Protein AF-A0A423PTM4-F1 (afdb_monomer)

Secondary structure (DSSP, 8-state):
--PPPTT--------GGGHHHHHHHHHHHHHS-S--PPPEE-TTT--EE-TT-SB-TTT-PBP--S----

Foldseek 3Di:
DDDDPPPDDDDDDDPPVCVVVVVVVVVVVVPDPLQPFCWDAQPVPRDTGHRSDQADPVPRHGDPDPPPPD

Sequence (70 aa):
MGELPANVYPSVWVPLATAEAARKVVRAFEADTLDKAGDWVCPGCGEPIEGVFAACWRCQHERPNDVARR

Solvent-accessible surface area (backbone atoms only — not comparable to full-atom values): 4811 Å² total; per-residue (Å²): 137,90,80,75,63,95,83,72,74,90,84,85,89,72,61,76,94,45,44,67,62,54,51,50,53,52,50,53,55,74,68,49,73,76,78,77,50,66,67,45,67,35,91,83,79,65,49,80,38,62,31,78,49,69,42,35,90,87,77,64,45,66,51,85,70,84,78,82,68,130

Structure (mmCIF, N/CA/C/O backbone):
data_AF-A0A423PTM4-F1
#
_entry.id   AF-A0A423PTM4-F1
#
loop_
_atom_site.group_PDB
_atom_site.id
_atom_site.type_symbol
_atom_site.label_atom_id
_atom_site.label_alt_id
_atom_site.label_comp_id
_atom_site.label_asym_id
_atom_site.label_entity_id
_atom_site.label_seq_id
_atom_site.pdbx_PDB_ins_code
_atom_site.Cartn_x
_atom_site.Cartn_y
_atom_site.Cartn_z
_atom_site.occupancy
_atom_site.B_iso_or_equiv
_atom_site.auth_seq_id
_atom_site.auth_comp_id
_atom_site.auth_asym_id
_atom_site.auth_atom_id
_atom_site.pdbx_PDB_model_num
ATOM 1 N N . MET A 1 1 ? 15.340 -17.671 19.135 1.00 47.09 1 MET A N 1
ATOM 2 C CA . MET A 1 1 ? 15.320 -18.137 17.732 1.00 47.09 1 MET A CA 1
ATOM 3 C C . MET A 1 1 ? 14.764 -17.012 16.874 1.00 47.09 1 MET A C 1
ATOM 5 O O . MET A 1 1 ? 13.721 -16.504 17.246 1.00 47.09 1 MET A O 1
ATOM 9 N N . GLY A 1 2 ? 15.424 -16.668 15.761 1.00 70.75 2 GLY A N 1
ATOM 10 C CA . GLY A 1 2 ? 14.757 -16.082 14.588 1.00 70.75 2 GLY A CA 1
ATOM 11 C C . GLY A 1 2 ? 14.569 -14.563 14.485 1.00 70.75 2 GLY A C 1
ATOM 12 O O . GLY A 1 2 ? 13.655 -14.163 13.778 1.00 70.75 2 GLY A O 1
ATOM 13 N N . GLU A 1 3 ? 15.388 -13.717 15.111 1.00 76.62 3 GLU A N 1
ATOM 14 C CA . GLU A 1 3 ? 15.334 -12.270 14.834 1.00 76.62 3 GLU A CA 1
ATOM 15 C C . GLU A 1 3 ? 16.387 -11.889 13.790 1.00 76.62 3 GLU A C 1
ATOM 17 O O . GLU A 1 3 ? 17.582 -12.133 13.976 1.00 76.62 3 GLU A O 1
ATOM 22 N N . LEU A 1 4 ? 15.936 -11.324 12.667 1.00 77.00 4 LEU A N 1
ATOM 23 C CA . LEU A 1 4 ? 16.821 -10.688 11.699 1.00 77.00 4 LEU A CA 1
ATOM 24 C C . LEU A 1 4 ? 17.122 -9.256 12.162 1.00 77.00 4 LEU A C 1
ATOM 26 O O . LEU A 1 4 ? 16.221 -8.572 12.648 1.00 77.00 4 LEU A O 1
ATOM 30 N N . PRO A 1 5 ? 18.364 -8.777 11.993 1.00 80.44 5 PRO A N 1
ATOM 31 C CA . PRO A 1 5 ? 18.695 -7.379 12.226 1.00 80.44 5 PRO A CA 1
ATOM 32 C C . PRO A 1 5 ? 17.799 -6.429 11.415 1.00 80.44 5 PRO A C 1
ATOM 34 O O . PRO A 1 5 ? 17.446 -6.719 10.272 1.00 80.44 5 PRO A O 1
ATOM 37 N N . ALA A 1 6 ? 17.496 -5.254 11.972 1.00 77.19 6 ALA A N 1
ATOM 38 C CA . ALA A 1 6 ? 16.624 -4.247 11.349 1.00 77.19 6 ALA A CA 1
ATOM 39 C C . ALA A 1 6 ? 17.133 -3.697 9.997 1.00 77.19 6 ALA A C 1
ATOM 41 O O . ALA A 1 6 ? 16.417 -2.981 9.308 1.00 77.19 6 ALA A O 1
ATOM 42 N N . ASN A 1 7 ? 18.372 -4.010 9.615 1.00 77.31 7 ASN A N 1
ATOM 43 C CA . ASN A 1 7 ? 18.994 -3.604 8.356 1.00 77.31 7 ASN A CA 1
ATOM 44 C C . ASN A 1 7 ? 19.018 -4.718 7.294 1.00 77.31 7 ASN A C 1
ATOM 46 O O . ASN A 1 7 ? 19.736 -4.595 6.300 1.00 77.31 7 ASN A O 1
ATOM 50 N N . VAL A 1 8 ? 18.271 -5.807 7.490 1.00 83.06 8 VAL A N 1
ATOM 51 C CA . VAL A 1 8 ? 18.112 -6.857 6.480 1.00 83.06 8 VAL A CA 1
ATOM 52 C C . VAL A 1 8 ? 16.893 -6.543 5.621 1.00 83.06 8 VAL A C 1
ATOM 54 O O . VAL A 1 8 ? 15.755 -6.719 6.048 1.00 83.06 8 VAL A O 1
ATOM 57 N N . TYR A 1 9 ? 17.141 -6.096 4.390 1.00 80.56 9 TYR A N 1
ATOM 58 C CA . TYR A 1 9 ? 16.095 -5.816 3.407 1.00 80.56 9 TYR A CA 1
ATOM 59 C C . TYR A 1 9 ? 15.987 -6.956 2.385 1.00 80.56 9 TYR A C 1
ATOM 61 O O . TYR A 1 9 ? 17.014 -7.512 1.981 1.00 80.56 9 TYR A O 1
ATOM 69 N N . PRO A 1 10 ? 14.772 -7.303 1.925 1.00 82.81 10 PRO A N 1
ATOM 70 C CA . PRO A 1 10 ? 14.604 -8.249 0.831 1.00 82.81 10 PRO A CA 1
ATOM 71 C C . PRO A 1 10 ? 15.168 -7.679 -0.477 1.00 82.81 10 PRO A C 1
ATOM 73 O O . PRO A 1 10 ? 15.113 -6.477 -0.736 1.00 82.81 10 PRO A O 1
ATOM 76 N N . SER A 1 11 ? 15.684 -8.560 -1.331 1.00 88.19 11 SER A N 1
ATOM 77 C CA . SER A 1 11 ? 16.205 -8.214 -2.654 1.00 88.19 11 SER A CA 1
ATOM 78 C C . SER A 1 11 ? 15.300 -8.747 -3.763 1.00 88.19 11 SER A C 1
ATOM 80 O O . SER A 1 11 ? 14.840 -9.887 -3.697 1.00 88.19 11 SER A O 1
ATOM 82 N N . VAL A 1 12 ? 15.097 -7.946 -4.812 1.00 89.88 12 VAL A N 1
ATOM 83 C CA . VAL A 1 12 ? 14.336 -8.324 -6.014 1.00 89.88 12 VAL A CA 1
ATOM 84 C C . VAL A 1 12 ? 15.239 -8.201 -7.241 1.00 89.88 12 VAL A C 1
ATOM 86 O O . VAL A 1 12 ? 15.954 -7.211 -7.390 1.00 89.88 12 VAL A O 1
ATOM 89 N N . TRP A 1 13 ? 15.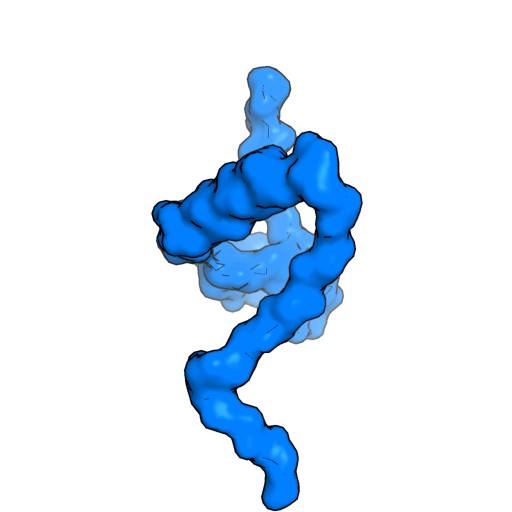194 -9.194 -8.132 1.00 94.25 13 TRP A N 1
ATOM 90 C CA . TRP A 1 13 ? 15.924 -9.186 -9.401 1.00 94.25 13 TRP A CA 1
ATOM 91 C C . TRP A 1 13 ? 14.988 -8.842 -10.555 1.00 94.25 13 TRP A C 1
ATOM 93 O O . TRP A 1 13 ? 13.890 -9.384 -10.658 1.00 94.25 13 TRP A O 1
ATOM 103 N N . VAL A 1 14 ? 15.444 -7.961 -11.444 1.00 96.12 14 VAL A N 1
ATOM 104 C CA . VAL A 1 14 ? 14.712 -7.537 -12.644 1.00 96.12 14 VAL A CA 1
ATOM 105 C C . VAL A 1 14 ? 15.648 -7.535 -13.857 1.00 96.12 14 VAL A C 1
ATOM 107 O O . VAL A 1 14 ? 16.861 -7.379 -13.684 1.00 96.12 14 VAL A O 1
ATOM 110 N N . PRO A 1 15 ? 15.134 -7.675 -15.093 1.00 97.94 15 PRO A N 1
ATOM 111 C CA . PRO A 1 15 ? 15.937 -7.486 -16.297 1.00 97.94 15 PRO A CA 1
ATOM 112 C C . PRO A 1 15 ? 16.616 -6.112 -16.320 1.00 97.94 15 PRO A C 1
ATOM 114 O O . PRO A 1 15 ? 16.000 -5.109 -15.951 1.00 97.94 15 PRO A O 1
ATOM 117 N N . LEU A 1 16 ? 17.852 -6.042 -16.828 1.00 96.44 16 LEU A N 1
ATOM 118 C CA . LEU A 1 16 ? 18.637 -4.800 -16.860 1.00 96.44 16 LEU A CA 1
ATOM 119 C C . LEU A 1 16 ? 17.893 -3.646 -17.554 1.00 96.44 16 LEU A C 1
ATOM 121 O O . LEU A 1 16 ? 17.916 -2.521 -17.066 1.00 96.44 16 LEU A O 1
ATOM 125 N N . ALA A 1 17 ? 17.152 -3.945 -18.627 1.00 97.62 17 ALA A N 1
ATOM 126 C CA . ALA A 1 17 ? 16.326 -2.973 -19.348 1.00 97.62 17 ALA A CA 1
ATOM 127 C C . ALA A 1 17 ? 15.240 -2.304 -18.477 1.00 97.62 17 ALA A C 1
ATOM 129 O O . ALA A 1 17 ? 14.787 -1.208 -18.787 1.00 97.62 17 ALA A O 1
ATOM 130 N N . THR A 1 18 ? 14.829 -2.943 -17.379 1.00 97.19 18 THR A N 1
ATOM 131 C CA . THR A 1 18 ? 13.793 -2.444 -16.456 1.00 97.19 18 THR A CA 1
ATOM 132 C C . THR A 1 18 ? 14.357 -1.888 -15.150 1.00 97.19 18 THR A C 1
ATOM 134 O O . THR A 1 18 ? 13.599 -1.376 -14.326 1.00 97.19 18 THR A O 1
ATOM 137 N N . ALA A 1 19 ? 15.679 -1.943 -14.954 1.00 96.19 19 ALA A N 1
ATOM 138 C CA . ALA A 1 19 ? 16.319 -1.568 -13.695 1.00 96.19 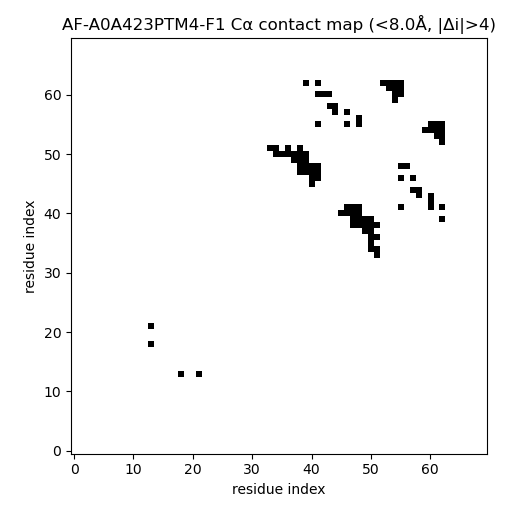19 ALA A CA 1
ATOM 139 C C . ALA A 1 19 ? 16.025 -0.113 -13.292 1.00 96.19 19 ALA A C 1
ATOM 141 O O . ALA A 1 19 ? 15.745 0.163 -12.124 1.00 96.19 19 ALA A O 1
ATOM 142 N N . GLU A 1 20 ? 16.024 0.819 -14.249 1.00 96.75 20 GLU A N 1
ATOM 143 C CA . GLU A 1 20 ? 15.729 2.227 -13.963 1.00 96.75 20 GLU A CA 1
ATOM 144 C C . GLU A 1 20 ? 14.269 2.432 -13.531 1.00 96.75 20 GLU A C 1
ATOM 146 O O . GLU A 1 20 ? 14.000 3.146 -12.562 1.00 96.75 20 GLU A O 1
ATOM 151 N N . ALA A 1 21 ? 13.328 1.774 -14.217 1.00 95.88 21 ALA A N 1
ATOM 152 C CA . ALA A 1 21 ? 11.909 1.824 -13.882 1.00 95.88 21 ALA A CA 1
ATOM 153 C C . ALA A 1 21 ? 11.644 1.221 -12.494 1.00 95.88 21 ALA A C 1
ATOM 155 O O . ALA A 1 21 ? 10.998 1.857 -11.663 1.00 95.88 21 ALA A O 1
ATOM 156 N N . ALA A 1 22 ? 12.225 0.056 -12.195 1.00 95.38 22 ALA A N 1
ATOM 157 C CA . ALA A 1 22 ? 12.128 -0.571 -10.878 1.00 95.38 22 ALA A CA 1
ATOM 158 C C . ALA A 1 22 ? 12.678 0.342 -9.768 1.00 95.38 22 ALA A C 1
ATOM 160 O O . ALA A 1 22 ? 12.049 0.517 -8.725 1.00 95.38 22 ALA A O 1
ATOM 161 N N . ARG A 1 23 ? 13.811 1.017 -10.012 1.00 93.81 23 ARG A N 1
ATOM 162 C CA . ARG A 1 23 ? 14.393 1.964 -9.047 1.00 93.81 23 ARG A CA 1
ATOM 163 C C . ARG A 1 23 ? 13.495 3.179 -8.796 1.00 93.81 23 ARG A C 1
ATOM 165 O O . ARG A 1 23 ? 13.534 3.735 -7.702 1.00 93.81 23 ARG A O 1
ATOM 172 N N . LYS A 1 24 ? 12.707 3.620 -9.784 1.00 95.38 24 LYS A N 1
ATOM 173 C CA . LYS A 1 24 ? 11.714 4.696 -9.598 1.00 95.38 24 LYS A CA 1
ATOM 174 C C . LYS A 1 24 ? 10.588 4.260 -8.659 1.00 95.38 24 LYS A C 1
ATOM 176 O O . LYS A 1 24 ? 10.236 5.047 -7.792 1.00 95.38 24 LYS A O 1
ATOM 181 N N . VAL A 1 25 ? 10.101 3.023 -8.773 1.00 92.06 25 VAL A N 1
ATOM 182 C CA . VAL A 1 25 ? 9.072 2.472 -7.870 1.00 92.06 25 VAL A CA 1
ATOM 183 C C . VAL A 1 25 ? 9.569 2.430 -6.426 1.00 92.06 25 VAL A C 1
ATOM 185 O O . VAL A 1 25 ? 8.891 2.944 -5.544 1.00 92.06 25 VAL A O 1
ATOM 188 N N . VAL A 1 26 ? 10.775 1.898 -6.193 1.00 89.50 26 VAL A N 1
ATOM 189 C CA . VAL A 1 26 ? 11.369 1.838 -4.843 1.00 89.50 26 VAL A CA 1
ATOM 190 C C . VAL A 1 26 ? 11.501 3.236 -4.241 1.00 89.50 26 VAL A C 1
ATOM 192 O O . VAL A 1 26 ? 11.033 3.468 -3.136 1.00 89.50 26 VAL A O 1
ATOM 195 N N . ARG A 1 27 ? 12.050 4.195 -4.999 1.00 90.50 27 ARG A N 1
ATOM 196 C CA . ARG A 1 27 ? 12.179 5.582 -4.526 1.00 90.50 27 ARG A CA 1
ATOM 197 C C . ARG A 1 27 ? 10.835 6.244 -4.241 1.00 90.50 27 ARG A C 1
ATOM 199 O O . ARG A 1 27 ? 10.743 7.007 -3.292 1.00 90.50 27 ARG A O 1
ATOM 206 N N . ALA A 1 28 ? 9.819 5.992 -5.067 1.00 87.25 28 ALA A N 1
ATOM 207 C CA . ALA A 1 28 ? 8.483 6.536 -4.846 1.00 87.25 28 ALA A CA 1
ATOM 208 C C . ALA A 1 28 ? 7.867 5.985 -3.554 1.00 87.25 28 AL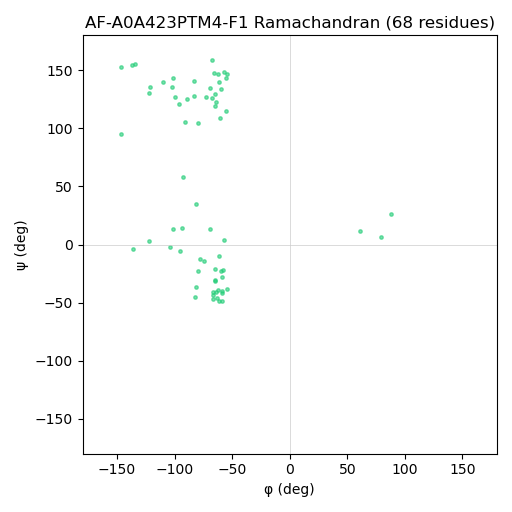A A C 1
ATOM 210 O O . ALA A 1 28 ? 7.291 6.751 -2.793 1.00 87.25 28 ALA A O 1
ATOM 211 N N . PHE A 1 29 ? 8.046 4.689 -3.288 1.00 83.81 29 PHE A N 1
ATOM 212 C CA . PHE A 1 29 ? 7.595 4.053 -2.054 1.00 83.81 29 PHE A CA 1
ATOM 213 C C . PHE A 1 29 ? 8.350 4.571 -0.821 1.00 83.81 29 PHE A C 1
ATOM 215 O O . PHE A 1 29 ? 7.724 4.933 0.162 1.00 83.81 29 PHE A O 1
ATOM 222 N N . GLU A 1 30 ? 9.682 4.666 -0.881 1.00 84.00 30 GLU A N 1
ATOM 223 C CA . GLU A 1 30 ? 10.506 5.182 0.228 1.00 84.00 30 GLU A CA 1
ATOM 224 C C . GLU A 1 30 ? 10.246 6.667 0.528 1.00 84.00 30 GLU A C 1
ATOM 226 O O . GLU A 1 30 ? 10.391 7.103 1.668 1.00 84.00 30 GLU A O 1
ATOM 231 N N . ALA A 1 31 ? 9.892 7.454 -0.493 1.00 83.06 31 ALA A N 1
ATOM 232 C CA . ALA A 1 31 ? 9.557 8.867 -0.338 1.00 83.06 31 ALA A CA 1
ATOM 233 C C . ALA A 1 31 ? 8.124 9.090 0.167 1.00 83.06 31 ALA A C 1
ATOM 235 O O . ALA A 1 31 ? 7.837 10.158 0.717 1.00 83.06 31 ALA A O 1
ATOM 236 N N . ASP A 1 32 ? 7.221 8.127 -0.032 1.00 73.12 32 ASP A N 1
ATOM 237 C CA . ASP A 1 32 ? 5.870 8.225 0.496 1.00 73.12 32 ASP A CA 1
ATOM 238 C C . ASP A 1 32 ? 5.873 7.843 1.976 1.00 73.12 32 ASP A C 1
ATOM 240 O O . ASP A 1 32 ? 5.967 6.683 2.366 1.00 73.12 32 ASP A O 1
ATOM 244 N N . THR A 1 33 ? 5.775 8.857 2.828 1.00 60.03 33 THR A N 1
ATOM 245 C CA . THR A 1 33 ? 5.461 8.661 4.240 1.00 60.03 33 THR A CA 1
ATOM 246 C C . THR A 1 33 ? 4.088 7.987 4.317 1.00 60.03 33 THR A C 1
ATOM 248 O O . THR A 1 33 ? 3.080 8.642 4.030 1.00 60.03 33 THR A O 1
ATOM 251 N N . LEU A 1 34 ? 4.043 6.708 4.706 1.00 57.09 34 LEU A N 1
ATOM 252 C CA . LEU A 1 34 ? 2.840 5.868 4.869 1.00 57.09 34 LEU A CA 1
ATOM 253 C C . LEU A 1 34 ? 1.786 6.431 5.861 1.00 57.09 34 LEU A C 1
ATOM 255 O O . LEU A 1 34 ? 0.750 5.813 6.086 1.00 57.09 34 LEU A O 1
ATOM 259 N N . ASP A 1 35 ? 2.002 7.628 6.405 1.00 53.59 35 ASP A N 1
ATOM 260 C CA . ASP A 1 35 ? 1.280 8.226 7.531 1.00 53.59 35 ASP A CA 1
ATOM 261 C C . ASP A 1 35 ? 0.096 9.138 7.146 1.00 53.59 35 ASP A C 1
ATOM 263 O O . ASP A 1 35 ? -0.366 9.927 7.967 1.00 53.59 35 ASP A O 1
ATOM 267 N N . LYS A 1 36 ? -0.400 9.122 5.900 1.00 59.03 36 LYS A N 1
ATOM 268 C CA . LYS A 1 36 ? -1.394 10.135 5.457 1.00 59.03 36 LYS A CA 1
ATOM 269 C C . LYS A 1 36 ? -2.857 9.725 5.555 1.00 59.03 36 LYS A C 1
ATOM 271 O O . LYS A 1 36 ? -3.736 10.537 5.267 1.00 59.03 36 LYS A O 1
ATOM 276 N N . ALA A 1 37 ? -3.143 8.483 5.909 1.00 68.06 37 ALA A N 1
ATOM 277 C CA . ALA A 1 37 ? -4.517 8.059 6.085 1.00 68.06 37 ALA A CA 1
ATOM 278 C C . ALA A 1 37 ? -5.009 8.431 7.482 1.00 68.06 37 ALA A C 1
ATOM 280 O O . ALA A 1 37 ? -4.364 8.096 8.469 1.00 68.06 37 ALA A O 1
ATOM 281 N N . GLY A 1 38 ? -6.147 9.117 7.560 1.00 84.94 38 GLY A N 1
ATOM 282 C CA . GLY A 1 38 ? -6.833 9.303 8.832 1.00 84.94 38 GLY A CA 1
ATOM 283 C C . GLY A 1 38 ? -7.379 7.977 9.360 1.00 84.94 38 GLY A C 1
ATOM 284 O O . GLY A 1 38 ? -7.598 7.030 8.598 1.00 84.94 38 GLY A O 1
ATOM 285 N N . ASP A 1 39 ? -7.620 7.933 10.665 1.00 91.50 39 ASP A N 1
ATOM 286 C CA . ASP A 1 39 ? -8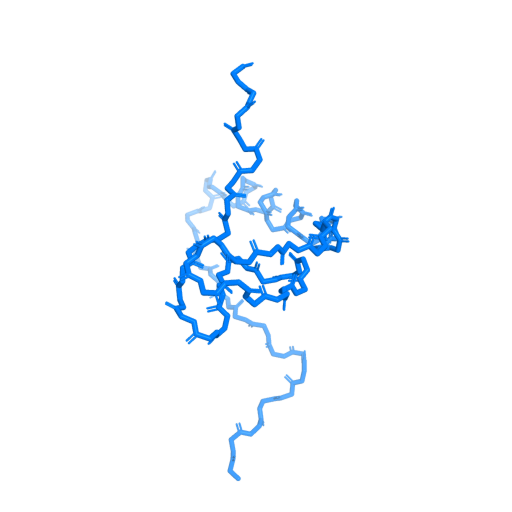.333 6.830 11.300 1.00 91.50 39 ASP A CA 1
ATOM 287 C C . ASP A 1 39 ? -9.717 6.645 10.668 1.00 91.50 39 ASP A C 1
ATOM 289 O O . ASP A 1 39 ? -10.359 7.598 10.214 1.00 91.50 39 ASP A O 1
ATOM 293 N N . TRP A 1 40 ? -10.192 5.404 10.643 1.00 92.06 40 TRP A N 1
ATOM 294 C CA . TRP A 1 40 ? -11.457 5.040 10.017 1.00 92.06 40 TRP A CA 1
ATOM 295 C C . TRP A 1 40 ? -12.246 4.076 10.893 1.00 92.06 40 TRP A C 1
ATOM 297 O O . TRP A 1 40 ? -11.694 3.340 11.704 1.00 92.06 40 TRP A O 1
ATOM 307 N N . VAL A 1 41 ? -13.566 4.068 10.732 1.00 95.50 41 VAL A N 1
ATOM 308 C CA . 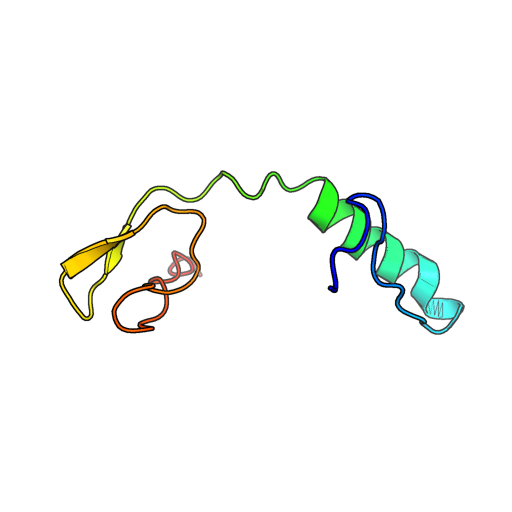VAL A 1 41 ? -14.437 3.114 11.423 1.00 95.50 41 VAL A CA 1
ATOM 309 C C . VAL A 1 41 ? -14.778 1.987 10.462 1.00 95.50 41 VAL A C 1
ATOM 311 O O . VAL A 1 41 ? -15.256 2.226 9.352 1.00 95.50 41 VAL A O 1
ATOM 314 N N . CYS A 1 42 ? -14.542 0.749 10.885 1.00 95.94 42 CYS A N 1
ATOM 315 C CA . CYS A 1 42 ? -14.814 -0.419 10.067 1.00 95.94 42 CYS A CA 1
ATOM 316 C C . CYS A 1 42 ? -16.320 -0.557 9.775 1.00 95.94 42 CYS A C 1
ATOM 318 O O . CYS A 1 42 ? -17.099 -0.722 10.714 1.00 95.94 42 CYS A O 1
ATOM 320 N N . PRO A 1 43 ? -16.756 -0.600 8.500 1.00 95.38 43 PRO A N 1
ATOM 321 C CA . PRO A 1 43 ? -18.175 -0.743 8.170 1.00 95.38 43 PRO A CA 1
ATOM 322 C C . PRO A 1 43 ? -18.702 -2.169 8.406 1.00 95.38 43 PRO A C 1
ATOM 324 O O . PRO A 1 43 ? -19.911 -2.375 8.436 1.00 95.38 43 PRO A O 1
ATOM 327 N N . GLY A 1 44 ? -17.815 -3.155 8.581 1.00 96.12 44 GLY A N 1
ATOM 328 C CA . GLY A 1 44 ? -18.191 -4.540 8.868 1.00 96.12 44 GLY A CA 1
ATOM 329 C C . GLY A 1 44 ? -18.509 -4.805 10.342 1.00 96.12 44 GLY A C 1
ATOM 330 O O . GLY A 1 44 ? -19.406 -5.590 10.638 1.00 96.12 44 GLY A O 1
ATOM 331 N N . CYS A 1 45 ? -17.787 -4.173 11.275 1.00 97.31 45 CYS A N 1
ATOM 332 C CA . CYS A 1 45 ? -17.924 -4.462 12.711 1.00 97.31 45 CYS A CA 1
ATOM 333 C C . CYS A 1 45 ? -17.959 -3.236 13.638 1.00 97.31 45 CYS A C 1
ATOM 335 O O . CYS A 1 45 ? -18.151 -3.411 14.840 1.00 97.31 45 CYS A O 1
ATOM 337 N N . GLY A 1 46 ? -17.783 -2.019 13.115 1.00 96.75 46 GLY A N 1
ATOM 338 C CA . GLY A 1 46 ? -17.812 -0.770 13.885 1.00 96.75 46 GLY A CA 1
ATOM 339 C C . GLY A 1 46 ? -16.530 -0.442 14.655 1.00 96.75 46 GLY A C 1
ATOM 340 O O . GLY A 1 46 ? -16.517 0.516 15.420 1.00 96.75 46 GLY A O 1
ATOM 341 N N . GLU A 1 47 ? -15.461 -1.219 14.480 1.00 97.69 47 GLU A N 1
ATOM 342 C CA . GLU A 1 47 ? -14.189 -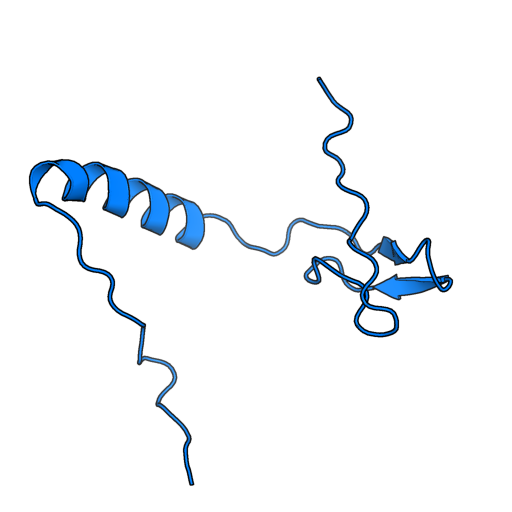0.997 15.177 1.00 97.69 47 GLU A CA 1
ATOM 343 C C . GLU A 1 47 ? -13.488 0.282 14.676 1.00 97.69 47 GLU A C 1
ATOM 345 O O . GLU A 1 47 ? -13.409 0.464 13.457 1.00 97.69 47 GLU A O 1
ATOM 350 N N . PRO A 1 48 ? -12.956 1.148 15.559 1.00 96.19 48 PRO A N 1
ATOM 351 C CA . PRO A 1 48 ? -12.051 2.222 15.163 1.00 96.19 48 PRO A CA 1
ATOM 352 C C . PRO A 1 48 ? -10.683 1.641 14.782 1.00 96.19 48 PRO A C 1
ATOM 354 O O . PRO A 1 48 ? -10.080 0.878 15.535 1.00 96.19 48 PRO A O 1
ATOM 357 N N . ILE A 1 49 ? -10.198 1.986 13.596 1.00 95.00 49 ILE A N 1
ATOM 358 C CA . ILE A 1 49 ? -8.970 1.458 13.009 1.00 95.00 49 ILE A CA 1
ATOM 359 C C . ILE A 1 49 ? -8.023 2.615 12.701 1.00 95.00 49 ILE A C 1
ATOM 361 O O . ILE A 1 49 ? -8.410 3.583 12.047 1.00 95.00 49 ILE A O 1
ATOM 365 N N . GLU A 1 50 ? -6.771 2.479 13.138 1.00 91.25 50 GLU A N 1
ATOM 366 C CA . GLU A 1 50 ? -5.705 3.427 12.813 1.00 91.25 50 GLU A CA 1
ATOM 367 C C . GLU A 1 50 ? -5.471 3.477 11.298 1.00 91.25 50 GLU A C 1
ATOM 369 O O . GLU A 1 50 ? -5.468 2.443 10.617 1.00 91.25 50 GLU A O 1
ATOM 374 N N . GLY A 1 51 ? -5.248 4.674 10.756 1.00 87.62 51 GLY A N 1
ATOM 375 C CA . GLY A 1 51 ? -5.166 4.887 9.306 1.00 87.62 51 GLY A CA 1
ATOM 376 C C . GLY A 1 51 ? -4.092 4.068 8.575 1.00 87.62 51 GLY A C 1
ATOM 377 O O . GLY A 1 51 ? -4.229 3.800 7.377 1.00 87.62 51 GLY A O 1
ATOM 378 N N . VAL A 1 52 ? -3.068 3.602 9.297 1.00 84.50 52 VAL A N 1
ATOM 379 C CA . VAL A 1 52 ? -1.989 2.739 8.782 1.00 84.50 52 VAL A CA 1
ATOM 380 C C . VAL A 1 52 ? -2.475 1.360 8.324 1.00 84.50 52 VAL A C 1
ATOM 382 O O . VAL A 1 52 ? -1.809 0.702 7.524 1.00 84.50 52 VAL A O 1
ATOM 385 N N . PHE A 1 53 ? -3.636 0.902 8.799 1.00 89.06 53 PHE A N 1
ATOM 386 C CA . PHE A 1 53 ? -4.172 -0.402 8.426 1.00 89.06 53 PHE A CA 1
ATOM 387 C C . PHE A 1 53 ? -5.050 -0.318 7.175 1.00 89.06 53 PHE A C 1
ATOM 389 O O . PHE A 1 53 ? -6.059 0.389 7.128 1.00 89.06 53 PHE A O 1
ATOM 396 N N . ALA A 1 54 ? -4.707 -1.136 6.178 1.00 89.12 54 ALA A N 1
ATOM 397 C CA . ALA A 1 54 ? -5.503 -1.318 4.964 1.00 89.12 54 ALA A CA 1
ATOM 398 C C . ALA A 1 54 ? -6.732 -2.230 5.163 1.00 89.12 54 ALA A C 1
ATOM 400 O O . ALA A 1 54 ? -7.600 -2.288 4.296 1.00 89.12 54 ALA A O 1
ATOM 401 N N . ALA A 1 55 ? -6.823 -2.943 6.289 1.00 92.75 55 ALA A N 1
ATOM 402 C CA . ALA A 1 55 ? -7.945 -3.813 6.630 1.00 92.75 55 ALA A CA 1
ATOM 403 C C . ALA A 1 55 ? -8.199 -3.810 8.142 1.00 92.75 55 ALA A C 1
ATOM 405 O O . ALA A 1 55 ? -7.290 -3.599 8.944 1.00 92.75 55 ALA A O 1
ATOM 406 N N . CYS A 1 56 ? -9.443 -4.061 8.542 1.00 95.56 56 CYS A N 1
ATOM 407 C CA . CYS A 1 56 ? -9.825 -4.149 9.944 1.00 95.56 56 CYS A CA 1
ATOM 408 C C . CYS A 1 56 ? -9.127 -5.341 10.610 1.00 95.56 56 CYS A C 1
ATOM 410 O O . CYS A 1 56 ? -9.394 -6.490 10.258 1.00 95.56 56 CYS A O 1
ATOM 412 N N . TRP A 1 57 ? -8.304 -5.090 11.631 1.00 95.00 57 TRP A N 1
ATOM 413 C CA . TRP A 1 57 ? -7.610 -6.152 12.372 1.00 95.00 57 TRP A CA 1
ATOM 414 C C . TRP A 1 57 ? -8.577 -7.158 13.018 1.00 95.00 57 TRP A C 1
ATOM 416 O O . TRP A 1 57 ? -8.240 -8.330 13.181 1.00 95.00 57 TRP A O 1
ATOM 426 N N . ARG A 1 58 ? -9.800 -6.718 13.344 1.00 96.94 58 ARG A N 1
ATOM 427 C CA . ARG A 1 58 ? -10.817 -7.530 14.017 1.00 96.94 58 ARG A CA 1
ATOM 428 C C . ARG A 1 58 ? -11.616 -8.432 13.078 1.00 96.94 58 ARG A C 1
ATOM 430 O O . ARG A 1 58 ? -11.855 -9.584 13.420 1.00 96.94 58 ARG A O 1
ATOM 437 N N . CYS A 1 59 ? -12.073 -7.925 11.932 1.00 97.06 59 CYS A N 1
ATOM 438 C CA . CYS A 1 59 ? -12.964 -8.678 11.034 1.00 97.06 59 CYS A CA 1
ATOM 439 C C . CYS A 1 59 ? -12.439 -8.857 9.605 1.00 97.06 59 CYS A C 1
ATOM 441 O O . CYS A 1 59 ? -13.142 -9.428 8.777 1.00 97.06 59 CYS A O 1
ATOM 443 N N . GLN A 1 60 ? -11.224 -8.382 9.311 1.00 96.19 60 GLN A N 1
ATOM 444 C CA . GLN A 1 60 ? -10.574 -8.451 7.996 1.00 96.19 60 GLN A CA 1
ATOM 445 C C . GLN A 1 60 ? -11.321 -7.717 6.869 1.00 96.19 60 GLN A C 1
ATOM 447 O O . GLN A 1 60 ? -10.965 -7.857 5.705 1.00 96.19 60 GLN A O 1
ATOM 452 N N . HIS A 1 61 ? -12.335 -6.905 7.190 1.00 95.56 61 HIS A N 1
ATOM 453 C CA . HIS A 1 61 ? -12.989 -6.056 6.198 1.00 95.56 61 HIS A CA 1
ATOM 454 C C . HIS A 1 61 ? -11.997 -5.014 5.675 1.00 95.56 61 HIS A C 1
ATOM 456 O O . HIS A 1 61 ? -11.346 -4.334 6.473 1.00 95.56 61 HIS A O 1
ATOM 462 N N . GLU A 1 62 ? -11.881 -4.896 4.355 1.00 93.69 62 GLU A N 1
ATOM 463 C CA . GLU A 1 62 ? -10.980 -3.940 3.715 1.00 93.69 62 GLU A CA 1
ATOM 464 C C . GLU A 1 62 ? -11.369 -2.507 4.073 1.00 93.69 62 GLU A C 1
ATOM 466 O O . GLU A 1 62 ? -12.546 -2.178 4.259 1.00 93.69 62 GLU A O 1
ATOM 471 N N . ARG A 1 63 ? -10.368 -1.637 4.184 1.00 90.00 63 ARG A N 1
ATOM 472 C CA . ARG A 1 63 ? -10.618 -0.215 4.363 1.00 90.00 63 ARG A CA 1
ATOM 473 C C . ARG A 1 63 ? -11.416 0.307 3.163 1.00 90.00 63 ARG A C 1
ATOM 475 O O . ARG A 1 63 ? -11.036 0.033 2.023 1.00 90.00 63 ARG A O 1
ATOM 482 N N . PRO A 1 64 ? -12.487 1.091 3.385 1.00 85.94 64 PRO A N 1
ATOM 483 C CA . PRO A 1 64 ? -13.150 1.800 2.305 1.00 85.94 64 PRO A CA 1
ATOM 484 C C . PRO A 1 64 ? -12.126 2.665 1.570 1.00 85.94 64 PRO A C 1
ATOM 486 O O . PRO A 1 64 ? -11.535 3.574 2.148 1.00 85.94 64 PRO A O 1
ATOM 489 N N . ASN A 1 65 ? -11.867 2.350 0.305 1.00 70.88 65 ASN A N 1
ATOM 490 C CA . ASN A 1 65 ? -10.966 3.149 -0.508 1.00 70.88 65 ASN A CA 1
ATOM 491 C C . ASN A 1 65 ? -11.600 4.523 -0.760 1.00 70.88 65 ASN A C 1
ATOM 493 O O . ASN A 1 65 ? 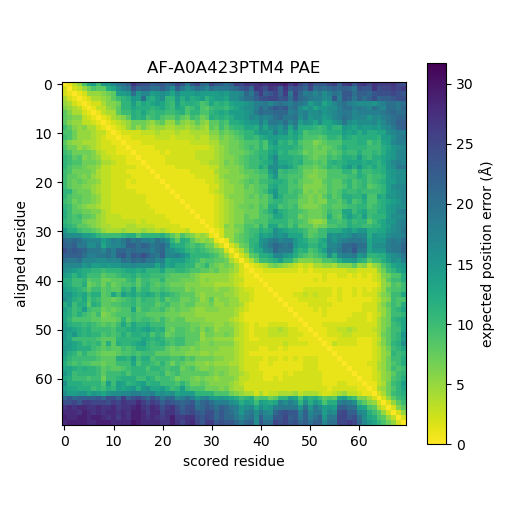-12.675 4.608 -1.352 1.00 70.88 65 ASN A O 1
ATOM 497 N N . ASP A 1 66 ? -10.874 5.597 -0.448 1.00 57.38 66 ASP A N 1
ATOM 498 C CA . ASP A 1 66 ? -11.223 6.97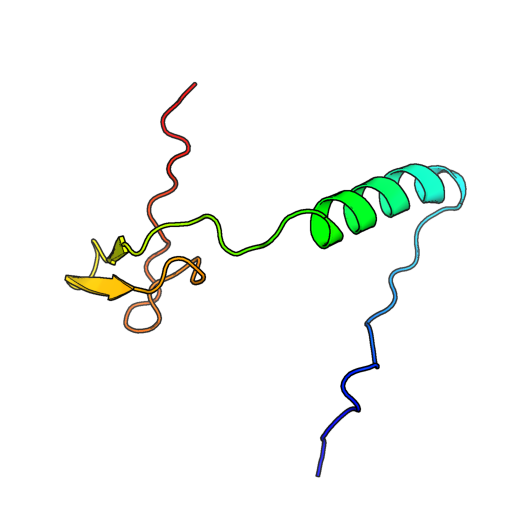6 -0.832 1.00 57.38 66 ASP A CA 1
ATOM 499 C C . ASP A 1 66 ? -11.090 7.215 -2.356 1.00 57.38 66 ASP A C 1
ATOM 501 O O . ASP A 1 66 ? -11.143 8.344 -2.840 1.00 57.38 66 ASP A O 1
ATOM 505 N N . VAL A 1 67 ? -10.955 6.150 -3.158 1.00 45.97 67 VAL A N 1
ATOM 506 C CA . VAL A 1 67 ? -10.891 6.177 -4.631 1.00 45.97 67 VAL A CA 1
ATOM 507 C C . VAL A 1 67 ? -12.302 6.274 -5.241 1.00 45.97 67 VAL A C 1
ATOM 509 O O . VAL A 1 67 ? -12.591 5.763 -6.321 1.00 45.97 67 VAL A O 1
ATOM 512 N N . ALA A 1 68 ? -13.200 6.989 -4.564 1.00 39.78 68 ALA A N 1
ATOM 513 C CA . ALA A 1 68 ? -14.389 7.579 -5.162 1.00 39.78 68 ALA A CA 1
ATOM 514 C C . ALA A 1 68 ? -14.080 9.018 -5.599 1.00 39.78 68 ALA A C 1
ATOM 516 O O . ALA A 1 68 ? -14.738 9.969 -5.187 1.00 39.78 68 ALA A O 1
ATOM 517 N N . ARG A 1 69 ? -13.083 9.187 -6.467 1.00 36.38 69 ARG A N 1
ATOM 518 C CA . ARG A 1 69 ? -13.016 10.340 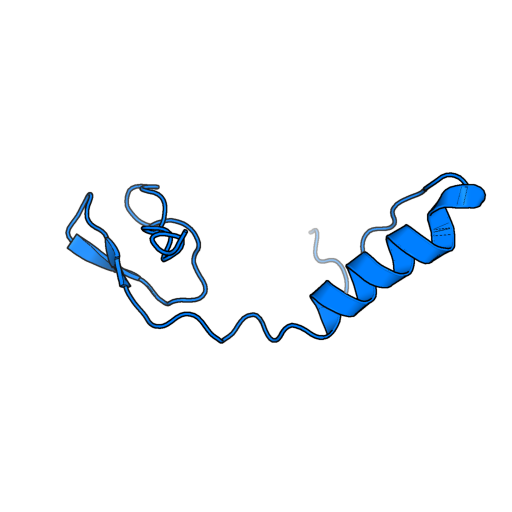-7.368 1.00 36.38 69 ARG A CA 1
ATOM 519 C C . ARG A 1 69 ? -12.364 9.899 -8.673 1.00 36.38 69 ARG A C 1
ATOM 521 O O . ARG A 1 69 ? -11.149 9.784 -8.777 1.00 36.38 69 ARG A O 1
ATOM 528 N N . ARG A 1 70 ? -13.258 9.557 -9.603 1.00 36.91 70 ARG A N 1
ATOM 529 C CA . ARG A 1 70 ? -13.015 9.530 -11.047 1.00 36.91 70 ARG A CA 1
ATOM 530 C C . ARG A 1 70 ? -12.426 10.853 -11.525 1.00 36.91 70 ARG A C 1
ATOM 532 O O . ARG A 1 70 ? -12.739 11.882 -10.883 1.00 36.91 70 ARG A O 1
#

Organism: NCBI:txid1209778

Nearest PDB structures (foldseek):
  4xxb-assembly1_B  TM=7.839E-01  e=1.232E-01  Homo sapiens
  7mnt-assembly1_B  TM=7.399E-01  e=1.232E-01  Homo sapiens
  9e7f-assembly1_Ag  TM=5.578E-01  e=4.866E-01  Pyrobaculum calidifontis JCM 11548
  7uhy-assembly1_B-2  TM=4.424E-01  e=1.440E+00  Homo sapiens

InterPro domains:
  IPR001876 Zinc finger, RanBP2-type [PS50199] (36-65)

Mean predicted aligned error: 9.44 Å

pLDDT: mean 83.81, std 16.21, range [36.38, 97.94]

Radius of gyration: 17.26 Å; Cα contacts (8 Å, |Δi|>4): 49; chains: 1; bounding box: 37×28×37 Å